Protein AF-A0A2D3L4J1-F1 (afdb_monomer_lite)

pLDDT: mean 87.8, std 8.68, range [50.44, 96.62]

Organism: Prevotella intermedia (NCBI:txid28131)

Secondary structure (DSSP, 8-state):
-HHHHHHHHHHHHHHHHHHHHHHHHHHHHHHGGGS--TT-----SSTHHHHHHHHHT----SS-SS---S-HHHHHHHHHTHHHHTTSPEEEE--TT-SS-EEEE-TT--

InterPro domains:
  IPR015037 Protein of unknown function DUF1919 [PF08942] (28-105)
  IPR037226 CAC2185-like superfamily [SSF142795] (27-106)

Sequence (110 aa):
MEDFRNFFVNHLKGLASRLMANPRRWYHKKKARNCNKENVSIICNNCTGGIILHDLGLKFNTPTINTLFYSADDFIFFVLNIRAFSKSDIFRVVDPNYSYPIGGMKFGSE

Radius of gyration: 19.97 Å; chains: 1; bounding box: 42×27×62 Å

Structure (mmCIF, N/CA/C/O backbone):
data_AF-A0A2D3L4J1-F1
#
_entry.id   AF-A0A2D3L4J1-F1
#
loop_
_atom_site.group_PDB
_atom_site.id
_atom_site.type_symbol
_atom_site.label_atom_id
_atom_site.label_alt_id
_atom_site.label_comp_id
_atom_site.label_asym_id
_atom_site.label_entity_id
_atom_site.label_seq_id
_atom_site.pdbx_PDB_ins_code
_atom_site.Cartn_x
_atom_site.Cartn_y
_atom_site.Cartn_z
_atom_site.occupancy
_atom_site.B_iso_or_equiv
_atom_site.auth_seq_id
_atom_site.auth_comp_id
_atom_site.auth_asym_id
_atom_site.auth_atom_id
_atom_site.pdbx_PDB_model_num
ATOM 1 N N . MET A 1 1 ? 23.529 -1.176 35.002 1.00 59.59 1 MET A N 1
ATOM 2 C CA . MET A 1 1 ? 22.556 -0.216 35.586 1.00 59.59 1 MET A CA 1
ATOM 3 C C . MET A 1 1 ? 21.760 0.516 34.500 1.00 59.59 1 MET A C 1
ATOM 5 O O . MET A 1 1 ? 20.568 0.734 34.679 1.00 59.59 1 MET A O 1
ATOM 9 N N . GLU A 1 2 ? 22.383 0.828 33.358 1.00 62.28 2 GLU A N 1
ATOM 10 C CA . GLU A 1 2 ? 21.745 1.465 32.193 1.00 62.28 2 GLU A CA 1
ATOM 11 C C . GLU A 1 2 ? 20.630 0.614 31.552 1.00 62.28 2 GLU A C 1
ATOM 13 O O . GLU A 1 2 ? 19.546 1.129 31.278 1.00 62.28 2 GLU A O 1
ATOM 18 N N . ASP A 1 3 ? 20.825 -0.707 31.450 1.00 77.38 3 ASP A N 1
ATOM 19 C CA . ASP A 1 3 ? 19.820 -1.642 30.913 1.00 77.38 3 ASP A CA 1
ATOM 20 C C . ASP A 1 3 ? 18.522 -1.696 31.720 1.00 77.38 3 ASP A C 1
ATOM 22 O O . ASP A 1 3 ? 17.433 -1.743 31.153 1.00 77.38 3 ASP A O 1
ATOM 26 N N . PHE A 1 4 ? 18.611 -1.641 33.051 1.00 81.44 4 PHE A N 1
ATOM 27 C CA . PHE A 1 4 ? 17.432 -1.739 33.914 1.00 81.44 4 PHE A CA 1
ATOM 28 C C . PHE A 1 4 ? 16.576 -0.470 33.828 1.00 81.44 4 PHE A C 1
ATOM 30 O O . PHE A 1 4 ? 15.350 -0.537 33.747 1.00 81.44 4 PHE A O 1
ATOM 37 N N . ARG A 1 5 ? 17.220 0.704 33.761 1.00 82.12 5 ARG A N 1
ATOM 38 C CA . ARG A 1 5 ? 16.524 1.979 33.542 1.00 82.12 5 ARG A CA 1
ATOM 39 C C . ARG A 1 5 ? 15.856 2.006 32.165 1.00 82.12 5 ARG A C 1
ATOM 41 O O . ARG A 1 5 ? 14.694 2.395 32.063 1.00 82.12 5 ARG A O 1
ATOM 48 N N . ASN A 1 6 ? 16.557 1.547 31.127 1.00 84.56 6 ASN A N 1
ATOM 49 C CA . ASN A 1 6 ? 16.020 1.461 29.768 1.00 84.56 6 ASN A CA 1
ATOM 50 C C . ASN A 1 6 ? 14.845 0.478 29.671 1.00 84.56 6 ASN A C 1
ATOM 52 O O . ASN A 1 6 ? 13.847 0.787 29.018 1.00 84.56 6 ASN A O 1
ATOM 56 N N . PHE A 1 7 ? 14.908 -0.652 30.380 1.00 88.06 7 PHE A N 1
ATOM 57 C CA . PHE A 1 7 ? 13.808 -1.609 30.484 1.00 88.06 7 PHE A CA 1
ATOM 58 C C . PHE A 1 7 ? 12.536 -0.961 31.050 1.00 88.06 7 PHE A C 1
ATOM 60 O O . PHE A 1 7 ? 11.489 -1.006 30.401 1.00 88.06 7 PHE A O 1
ATOM 67 N N . PHE A 1 8 ? 12.621 -0.289 32.204 1.00 87.56 8 PHE A N 1
ATOM 68 C CA . PHE A 1 8 ? 11.460 0.377 32.809 1.00 87.56 8 PHE A CA 1
ATOM 69 C C . PHE A 1 8 ? 10.915 1.513 31.948 1.00 87.56 8 PHE A C 1
ATOM 71 O O . PHE A 1 8 ? 9.701 1.631 31.789 1.00 87.56 8 PHE A O 1
ATOM 78 N N . VAL A 1 9 ? 11.789 2.326 31.350 1.00 88.25 9 VAL A N 1
ATOM 79 C CA . VAL A 1 9 ? 11.376 3.407 30.445 1.00 88.25 9 VAL A CA 1
ATOM 80 C C . VAL A 1 9 ? 10.628 2.848 29.234 1.00 88.25 9 VAL A C 1
ATOM 82 O O . VAL A 1 9 ? 9.574 3.369 28.871 1.00 88.25 9 VAL A O 1
ATOM 85 N N . ASN A 1 10 ? 11.126 1.775 28.621 1.00 85.94 10 ASN A N 1
ATOM 86 C CA . ASN A 1 10 ? 10.466 1.137 27.483 1.00 85.94 10 ASN A CA 1
ATOM 87 C C . ASN A 1 10 ? 9.144 0.473 27.887 1.00 85.94 10 ASN A C 1
ATOM 89 O O . ASN A 1 10 ? 8.156 0.582 27.158 1.00 85.94 10 ASN A O 1
ATOM 93 N N . HIS A 1 11 ? 9.091 -0.138 29.070 1.00 88.94 11 HIS A N 1
ATOM 94 C CA . HIS A 1 11 ? 7.867 -0.715 29.616 1.00 88.94 11 HIS A CA 1
ATOM 95 C C . HIS A 1 11 ? 6.799 0.358 29.879 1.00 88.94 11 HIS A C 1
ATOM 97 O O . HIS A 1 11 ? 5.664 0.218 29.426 1.00 88.94 11 HIS A O 1
ATOM 103 N N . LEU A 1 12 ? 7.169 1.470 30.524 1.00 90.38 12 LEU A N 1
ATOM 104 C CA . LEU A 1 12 ? 6.292 2.621 30.761 1.00 90.38 12 LEU A CA 1
ATOM 105 C C . LEU A 1 12 ? 5.808 3.244 29.449 1.00 90.38 12 LEU A C 1
ATOM 107 O O . LEU A 1 12 ? 4.622 3.540 29.322 1.00 90.38 12 LEU A O 1
ATOM 111 N N . LYS A 1 13 ? 6.685 3.386 28.445 1.00 87.75 13 LYS A N 1
ATOM 112 C CA . LYS A 1 13 ? 6.304 3.837 27.094 1.00 87.75 13 LYS A CA 1
ATOM 113 C C . LYS A 1 13 ? 5.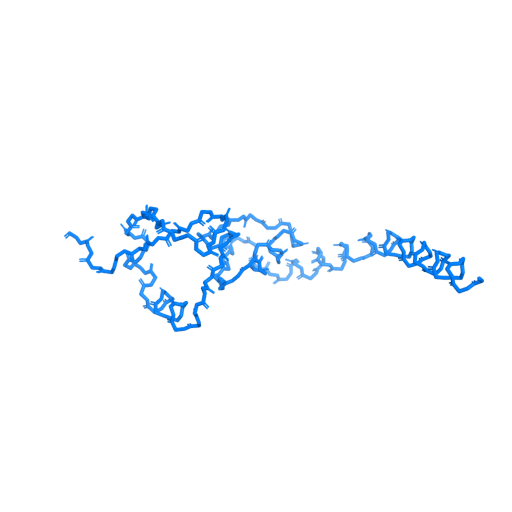288 2.895 26.449 1.00 87.75 13 LYS A C 1
ATOM 115 O O . LYS A 1 13 ? 4.317 3.366 25.860 1.00 87.75 13 LYS A O 1
ATOM 120 N N . GLY A 1 14 ? 5.483 1.583 26.571 1.00 88.75 14 GLY A N 1
ATOM 121 C CA . GLY A 1 14 ? 4.538 0.582 26.076 1.00 88.75 14 GLY A CA 1
ATOM 122 C C . GLY A 1 14 ? 3.190 0.652 26.794 1.00 88.75 14 GLY A C 1
ATOM 123 O O . GLY A 1 14 ? 2.141 0.597 26.158 1.00 88.75 14 GLY A O 1
ATOM 124 N N . LEU A 1 15 ? 3.199 0.835 28.113 1.00 90.62 15 LEU A N 1
ATOM 125 C CA . LEU A 1 15 ? 1.979 0.962 28.907 1.00 90.62 15 LEU A CA 1
ATOM 126 C C . LEU A 1 15 ? 1.223 2.253 28.560 1.00 90.62 15 LEU A C 1
ATOM 128 O O . LEU A 1 15 ? 0.018 2.222 28.310 1.00 90.62 15 LEU A O 1
ATOM 132 N N . ALA A 1 16 ? 1.944 3.368 28.436 1.00 89.81 16 ALA A N 1
ATOM 133 C CA . ALA A 1 16 ? 1.400 4.642 27.984 1.00 89.81 16 ALA A CA 1
ATOM 134 C C . ALA A 1 16 ? 0.825 4.549 26.560 1.00 89.81 16 ALA A C 1
ATOM 136 O O . ALA A 1 16 ? -0.264 5.064 26.310 1.00 89.81 16 ALA A O 1
ATOM 137 N N . SER A 1 17 ? 1.493 3.853 25.630 1.00 85.50 17 SER A N 1
ATOM 138 C CA . SER A 1 17 ? 0.979 3.684 24.263 1.00 85.50 17 SER A CA 1
ATOM 139 C C . SER A 1 17 ? -0.327 2.883 24.236 1.00 85.50 17 SER A C 1
ATOM 141 O O . SER A 1 17 ? -1.256 3.252 23.515 1.00 85.50 17 SER A O 1
ATOM 143 N N . ARG A 1 18 ? -0.438 1.847 25.079 1.00 88.50 18 ARG A N 1
ATOM 144 C CA . ARG A 1 18 ? -1.656 1.037 25.242 1.00 88.50 18 ARG A CA 1
ATOM 145 C C . ARG A 1 18 ? -2.802 1.851 25.835 1.00 88.50 18 ARG A C 1
ATOM 147 O O . ARG A 1 18 ? -3.916 1.776 25.325 1.00 88.50 18 ARG A O 1
ATOM 154 N N . LEU A 1 19 ? -2.530 2.665 26.857 1.00 91.81 19 LEU A N 1
ATOM 155 C CA . LEU A 1 19 ? -3.523 3.578 27.437 1.00 91.81 19 LEU A CA 1
ATOM 156 C C . LEU A 1 19 ? -4.005 4.614 26.410 1.00 91.81 19 LEU A C 1
ATOM 158 O O . LEU A 1 19 ? -5.202 4.881 26.306 1.00 91.81 19 LEU A O 1
ATOM 162 N N . MET A 1 20 ? -3.091 5.140 25.591 1.00 90.06 20 MET A N 1
ATOM 163 C CA . MET A 1 20 ? -3.401 6.121 24.547 1.00 90.06 20 MET A CA 1
ATOM 164 C C . MET A 1 20 ? -4.061 5.521 23.295 1.00 90.06 20 MET A C 1
ATOM 166 O O . MET A 1 20 ? -4.525 6.279 22.438 1.00 90.06 20 MET A O 1
ATOM 170 N N . ALA A 1 21 ? -4.164 4.193 23.179 1.00 86.81 21 ALA A N 1
ATOM 171 C CA . ALA A 1 21 ? -4.763 3.536 22.018 1.00 86.81 21 ALA A CA 1
ATOM 172 C C . ALA A 1 21 ? -6.255 3.881 21.856 1.00 86.81 21 ALA A C 1
ATOM 174 O O . ALA A 1 21 ? -6.703 4.222 20.759 1.00 86.81 21 ALA A O 1
ATOM 175 N N . ASN A 1 22 ? -7.018 3.858 22.952 1.00 88.00 22 ASN A N 1
ATOM 176 C CA . ASN A 1 22 ? -8.458 4.137 22.930 1.00 88.00 22 ASN A CA 1
ATOM 177 C C . ASN A 1 22 ? -8.777 5.614 22.612 1.00 88.00 22 ASN A C 1
ATOM 179 O O . ASN A 1 22 ? -9.567 5.853 21.692 1.00 88.00 22 ASN A O 1
ATOM 183 N N . PRO A 1 23 ? -8.146 6.612 23.272 1.00 91.00 23 PRO A N 1
ATOM 184 C CA . PRO A 1 23 ? -8.292 8.022 22.901 1.00 91.00 23 PRO A CA 1
ATOM 185 C C . PRO A 1 23 ? -7.923 8.299 21.441 1.00 91.00 23 PRO A C 1
ATOM 187 O O . PRO A 1 23 ? -8.663 8.988 20.735 1.00 91.00 23 PRO A O 1
ATOM 190 N N . ARG A 1 24 ? -6.817 7.712 20.958 1.00 86.00 24 ARG A N 1
ATOM 191 C CA . ARG A 1 24 ? -6.375 7.832 19.562 1.00 86.00 24 ARG A CA 1
ATOM 192 C C . ARG A 1 24 ? -7.435 7.296 18.600 1.00 86.00 24 ARG A C 1
ATOM 194 O O . ARG A 1 24 ? -7.834 7.995 17.669 1.00 86.00 24 ARG A O 1
ATOM 201 N N . ARG A 1 25 ? -7.947 6.087 18.847 1.00 83.88 25 ARG A N 1
ATOM 202 C CA . ARG A 1 25 ? -8.994 5.468 18.018 1.00 83.88 25 ARG A CA 1
ATOM 203 C C . ARG A 1 25 ? -10.271 6.309 17.987 1.00 83.88 25 ARG A C 1
ATOM 205 O O . ARG A 1 25 ? -10.872 6.474 16.926 1.00 83.88 25 ARG A O 1
ATOM 212 N N . TRP A 1 26 ? -10.675 6.870 19.127 1.00 87.31 26 TRP A N 1
ATOM 213 C CA . TRP A 1 26 ? -11.828 7.768 19.199 1.00 87.31 26 TRP A CA 1
ATOM 214 C C . TRP A 1 26 ? -11.614 9.049 18.383 1.00 87.31 26 TRP A C 1
ATOM 216 O O . TRP A 1 26 ? -12.494 9.429 17.606 1.00 87.31 26 TRP A O 1
ATOM 226 N N . TYR A 1 27 ? -10.437 9.673 18.496 1.00 87.06 27 TYR A N 1
ATOM 227 C CA . TYR A 1 27 ? -10.073 10.859 17.719 1.00 87.06 27 TYR A CA 1
ATOM 228 C C . TYR A 1 27 ? -10.145 10.595 16.208 1.00 87.06 27 TYR A C 1
ATOM 230 O O . TYR A 1 27 ? -10.819 11.339 15.489 1.00 87.06 27 TYR A O 1
ATOM 238 N N . HIS A 1 28 ? -9.536 9.506 15.725 1.00 83.38 28 HIS A N 1
ATOM 239 C CA . HIS A 1 28 ? -9.575 9.154 14.302 1.00 83.38 28 HIS A CA 1
ATOM 240 C C . HIS A 1 28 ? -10.994 8.846 13.825 1.00 83.38 28 HIS A C 1
ATOM 242 O O . HIS A 1 28 ? -11.411 9.378 12.798 1.00 83.38 28 HIS A O 1
ATOM 248 N N . LYS A 1 29 ? -11.786 8.095 14.603 1.00 79.62 29 LYS A N 1
ATOM 249 C CA . LYS A 1 29 ? -13.193 7.817 14.271 1.00 79.62 29 LYS A CA 1
ATOM 250 C C . LYS A 1 29 ? -14.031 9.095 14.204 1.00 79.62 29 LYS A C 1
ATOM 252 O O . LYS A 1 29 ? -14.905 9.203 13.347 1.00 79.62 29 LYS A O 1
ATOM 257 N N . LYS A 1 30 ? -13.776 10.070 15.086 1.00 84.44 30 LYS A N 1
ATOM 258 C CA . LYS A 1 30 ? -14.444 11.379 15.060 1.00 84.44 30 LYS A CA 1
ATOM 259 C C . LYS A 1 30 ? -14.035 12.185 13.828 1.00 84.44 30 LYS A C 1
ATOM 261 O O . LYS A 1 30 ? -14.916 12.695 13.149 1.00 84.44 30 LYS A O 1
ATOM 266 N N . LYS A 1 31 ? -12.743 12.250 13.497 1.00 78.25 31 LYS A N 1
ATOM 267 C CA . LYS A 1 31 ? -12.251 12.953 12.299 1.00 78.25 31 LYS A CA 1
ATOM 268 C C . LYS A 1 31 ? -12.779 12.316 11.005 1.00 78.25 31 LYS A C 1
ATOM 270 O O . LYS A 1 31 ? -13.223 13.031 10.113 1.00 78.25 31 LYS A O 1
ATOM 275 N N . ALA A 1 32 ? -12.855 10.984 10.960 1.00 75.75 32 ALA A N 1
ATOM 276 C CA . ALA A 1 32 ? -13.425 10.217 9.851 1.00 75.75 32 ALA A CA 1
ATOM 277 C C . ALA A 1 32 ? -14.926 10.469 9.623 1.00 75.75 32 ALA A C 1
ATOM 279 O O . ALA A 1 32 ? -15.441 10.140 8.560 1.00 75.75 32 ALA A O 1
ATOM 280 N N . ARG A 1 33 ? -15.665 11.018 10.603 1.00 74.94 33 ARG A N 1
ATOM 281 C CA . ARG A 1 33 ? -17.086 11.369 10.417 1.00 74.94 33 ARG A CA 1
ATOM 282 C C . ARG A 1 33 ? -17.289 12.497 9.411 1.00 74.94 33 ARG A C 1
ATOM 284 O O . ARG A 1 33 ? -18.347 12.530 8.802 1.00 74.94 33 ARG A O 1
ATOM 291 N N . ASN A 1 34 ? -16.297 13.370 9.247 1.00 72.62 34 ASN A N 1
ATOM 292 C CA . ASN A 1 34 ? -16.368 14.496 8.317 1.00 72.62 34 ASN A CA 1
ATOM 293 C C . ASN A 1 34 ? -15.940 14.105 6.895 1.00 72.62 34 ASN A C 1
ATOM 295 O O . ASN A 1 34 ? -16.164 14.864 5.959 1.00 72.62 34 ASN A O 1
ATOM 299 N N . CYS A 1 35 ? -15.313 12.939 6.722 1.00 70.69 35 CYS A N 1
ATOM 300 C CA . CYS A 1 35 ? -15.040 12.387 5.404 1.00 70.69 35 CYS A CA 1
ATOM 301 C C . CYS A 1 35 ? -16.327 11.754 4.878 1.00 70.69 35 CYS A C 1
ATOM 303 O O . CYS A 1 35 ? -16.940 10.948 5.578 1.00 70.69 35 CYS A O 1
ATOM 305 N N . ASN A 1 36 ? -16.731 12.103 3.657 1.00 68.38 36 ASN A N 1
ATOM 306 C CA . ASN A 1 36 ? -17.842 11.429 3.002 1.00 68.38 36 ASN A CA 1
ATOM 307 C C . ASN A 1 36 ? -17.452 9.953 2.826 1.00 68.38 36 ASN A C 1
ATOM 309 O O . ASN A 1 36 ? -16.497 9.651 2.119 1.00 68.38 36 ASN A O 1
ATOM 313 N N . LYS A 1 37 ? -18.083 9.053 3.586 1.00 67.75 37 LYS A N 1
ATOM 314 C CA . LYS A 1 37 ? -17.596 7.670 3.762 1.00 67.75 37 LYS A CA 1
ATOM 315 C C . LYS A 1 37 ? -17.930 6.770 2.588 1.00 67.75 37 LYS A C 1
ATOM 317 O O . LYS A 1 37 ? -17.361 5.685 2.469 1.00 67.75 37 LYS A O 1
ATOM 322 N N . GLU A 1 38 ? -18.884 7.185 1.770 1.00 71.50 38 GLU A N 1
ATOM 323 C CA . GLU A 1 38 ? -19.315 6.396 0.636 1.00 71.50 38 GLU A CA 1
ATOM 324 C C . GLU A 1 38 ? -18.237 6.462 -0.447 1.00 71.50 38 GLU A C 1
ATOM 326 O O . GLU A 1 38 ? -17.932 7.518 -0.990 1.00 71.50 38 GLU A O 1
ATOM 331 N N . ASN A 1 39 ? -17.640 5.303 -0.729 1.00 76.75 39 ASN A N 1
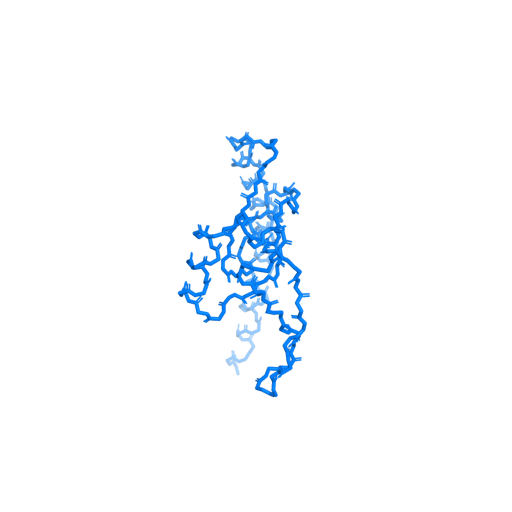ATOM 332 C CA . ASN A 1 39 ? -16.756 5.071 -1.872 1.00 76.75 39 ASN A CA 1
ATOM 333 C C . ASN A 1 39 ? -15.424 5.849 -1.876 1.00 76.75 39 ASN A C 1
ATOM 335 O O . ASN A 1 39 ? -14.920 6.207 -2.937 1.00 76.75 39 ASN A O 1
ATOM 339 N N . VAL A 1 40 ? -14.802 6.056 -0.710 1.00 87.25 40 VAL A N 1
ATOM 340 C CA . VAL A 1 40 ? -13.428 6.592 -0.646 1.00 87.25 40 VAL A CA 1
ATOM 341 C C . VAL A 1 40 ? -12.423 5.566 -1.173 1.00 87.25 40 VAL A C 1
ATOM 343 O O . VAL A 1 40 ? -12.415 4.417 -0.735 1.00 87.25 40 VAL A O 1
ATOM 346 N N . SER A 1 41 ? -11.535 6.010 -2.062 1.00 91.50 41 SER A N 1
ATOM 347 C CA . SER A 1 41 ? -10.387 5.253 -2.563 1.00 91.50 41 SER A CA 1
ATOM 348 C C . SER A 1 41 ? -9.119 6.092 -2.398 1.00 91.50 41 SER A C 1
ATOM 350 O O . SER A 1 41 ? -9.124 7.282 -2.707 1.00 91.50 41 SER A O 1
ATOM 352 N N . ILE A 1 42 ? -8.043 5.492 -1.877 1.00 92.69 42 ILE A N 1
ATOM 353 C CA . ILE A 1 42 ? -6.734 6.142 -1.726 1.00 92.69 42 ILE A CA 1
ATOM 354 C C . ILE A 1 42 ? -5.744 5.428 -2.639 1.00 92.69 42 ILE A C 1
ATOM 356 O O . ILE A 1 42 ? -5.478 4.242 -2.449 1.00 92.69 42 ILE A O 1
ATOM 360 N N . ILE A 1 43 ? -5.177 6.161 -3.593 1.00 95.19 43 ILE A N 1
ATOM 361 C CA . ILE A 1 43 ? -4.045 5.703 -4.400 1.00 95.19 43 ILE A CA 1
ATOM 362 C C . ILE A 1 43 ? -2.764 6.170 -3.713 1.00 95.19 43 ILE A C 1
ATOM 364 O O . ILE A 1 43 ? -2.613 7.355 -3.415 1.00 95.19 43 ILE A O 1
ATOM 368 N N . CYS A 1 44 ? -1.862 5.240 -3.413 1.00 95.31 44 CYS A N 1
ATOM 369 C CA . CYS A 1 44 ? -0.635 5.530 -2.677 1.00 95.31 44 CYS A CA 1
ATOM 370 C C . CYS A 1 44 ? 0.534 4.733 -3.254 1.00 95.31 44 CYS A C 1
ATOM 372 O O . CYS A 1 44 ? 0.361 3.605 -3.710 1.00 95.31 44 CYS A O 1
ATOM 374 N N . ASN A 1 45 ? 1.728 5.318 -3.210 1.00 94.88 45 ASN A N 1
ATOM 375 C CA . ASN A 1 45 ? 2.947 4.683 -3.696 1.00 94.88 45 ASN A CA 1
ATOM 376 C C . ASN A 1 45 ? 3.510 3.638 -2.717 1.00 94.88 45 ASN A C 1
ATOM 378 O O . ASN A 1 45 ? 4.450 2.926 -3.056 1.00 94.88 45 ASN A O 1
ATOM 382 N N . ASN A 1 46 ? 2.984 3.561 -1.492 1.00 93.81 46 ASN A N 1
ATOM 383 C CA . ASN A 1 46 ? 3.438 2.630 -0.465 1.00 93.81 46 ASN A CA 1
ATOM 384 C C . ASN A 1 46 ? 2.283 2.177 0.456 1.00 93.81 46 ASN A C 1
ATOM 386 O O . ASN A 1 46 ? 1.111 2.505 0.252 1.00 93.81 46 ASN A O 1
ATOM 390 N N . CYS A 1 47 ? 2.619 1.450 1.526 1.00 92.31 47 CYS A N 1
ATOM 391 C CA . CYS A 1 47 ? 1.658 0.901 2.487 1.00 92.31 47 CYS A CA 1
ATOM 392 C C . CYS A 1 47 ? 0.883 1.947 3.314 1.00 92.31 47 CYS A C 1
ATOM 394 O O . CYS A 1 47 ? -0.104 1.595 3.966 1.00 92.31 47 CYS A O 1
ATOM 396 N N . THR A 1 48 ? 1.271 3.226 3.276 1.00 94.38 48 THR A N 1
ATOM 397 C CA . THR A 1 48 ? 0.634 4.297 4.062 1.00 94.38 48 THR A CA 1
ATOM 398 C C . THR A 1 48 ? -0.854 4.424 3.737 1.00 94.38 48 THR A C 1
ATOM 400 O O . THR A 1 48 ? -1.662 4.617 4.646 1.00 94.38 48 THR A O 1
ATOM 403 N N . GLY A 1 49 ? -1.245 4.249 2.469 1.00 92.31 49 GLY A N 1
ATOM 404 C CA . GLY A 1 49 ? -2.653 4.299 2.060 1.00 92.31 49 GLY A CA 1
ATOM 405 C C . GLY A 1 49 ? -3.519 3.257 2.777 1.00 92.31 49 GLY A C 1
ATOM 406 O O . GLY A 1 49 ? -4.594 3.584 3.280 1.00 92.31 49 GLY A O 1
ATOM 407 N N . GLY A 1 50 ? -3.017 2.024 2.898 1.00 92.94 50 GLY A N 1
ATOM 408 C CA . GLY A 1 50 ? -3.699 0.947 3.619 1.00 92.94 50 GLY A CA 1
ATOM 409 C C . GLY A 1 50 ? -3.808 1.220 5.120 1.00 92.94 50 GLY A C 1
ATOM 410 O O . GLY A 1 50 ? -4.873 1.014 5.701 1.00 92.94 50 GLY A O 1
ATOM 411 N N . ILE A 1 51 ? -2.747 1.759 5.733 1.00 92.75 51 ILE A N 1
ATOM 412 C CA . ILE A 1 51 ? -2.741 2.133 7.158 1.00 92.75 51 ILE A CA 1
ATOM 413 C C . ILE A 1 51 ? -3.790 3.217 7.438 1.00 92.75 51 ILE A C 1
ATOM 415 O O . ILE A 1 51 ? -4.565 3.087 8.382 1.00 92.75 51 ILE A O 1
ATOM 419 N N . ILE A 1 52 ? -3.878 4.250 6.593 1.00 89.81 52 ILE A N 1
ATOM 420 C CA . ILE A 1 52 ? -4.875 5.320 6.749 1.00 89.81 52 ILE A CA 1
ATOM 421 C C . ILE A 1 52 ? -6.298 4.754 6.667 1.00 89.81 52 ILE A C 1
ATOM 423 O O . ILE A 1 52 ? -7.129 5.056 7.525 1.00 89.81 52 ILE A O 1
ATOM 427 N N . LEU A 1 53 ? -6.589 3.926 5.659 1.00 89.69 53 LEU A N 1
ATOM 428 C CA . LEU A 1 53 ? -7.910 3.306 5.515 1.00 89.69 53 LEU A CA 1
ATOM 429 C C . LEU A 1 53 ? -8.248 2.425 6.727 1.00 89.69 53 LEU A C 1
ATOM 431 O O . LEU A 1 53 ? -9.359 2.512 7.253 1.00 89.69 53 LEU A O 1
ATOM 435 N N . HIS A 1 54 ? -7.280 1.643 7.210 1.00 89.19 54 HIS A N 1
ATOM 436 C CA . HIS A 1 54 ? -7.425 0.790 8.387 1.00 89.19 54 HIS A CA 1
ATOM 437 C C . HIS A 1 54 ? -7.718 1.601 9.661 1.00 89.19 54 HIS A C 1
ATOM 439 O O . HIS A 1 54 ? -8.690 1.318 10.366 1.00 89.19 54 HIS A O 1
ATOM 445 N N . ASP A 1 55 ? -6.939 2.651 9.932 1.00 86.75 55 ASP A N 1
ATOM 446 C CA . ASP A 1 55 ? -7.084 3.487 11.131 1.00 86.75 55 ASP A CA 1
ATOM 447 C C . ASP A 1 55 ? -8.413 4.257 11.160 1.00 86.75 55 ASP A C 1
ATOM 449 O O . ASP A 1 55 ? -8.983 4.500 12.231 1.00 86.75 55 ASP A O 1
ATOM 453 N N . LEU A 1 56 ? -8.941 4.614 9.984 1.00 84.31 56 LEU A N 1
ATOM 454 C CA . LEU A 1 56 ? -10.250 5.257 9.835 1.00 84.31 56 LEU A CA 1
ATOM 455 C C . LEU A 1 56 ? -11.418 4.253 9.814 1.00 84.31 56 LEU A C 1
ATOM 457 O O . LEU A 1 56 ? -12.577 4.674 9.868 1.00 84.31 56 LEU A O 1
ATOM 461 N N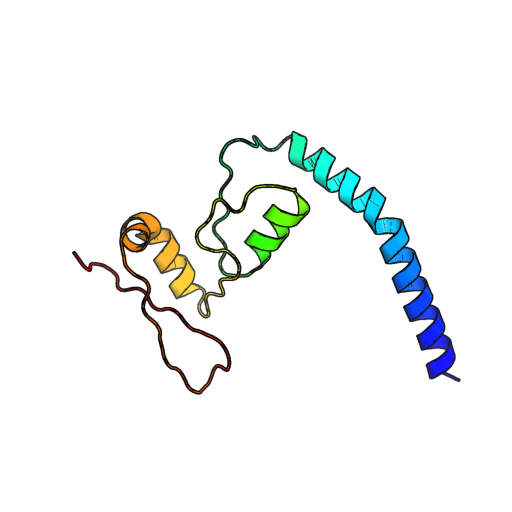 . GLY A 1 57 ? -11.143 2.944 9.772 1.00 82.19 57 GLY A N 1
ATOM 462 C CA . GLY A 1 57 ? -12.156 1.891 9.671 1.00 82.19 57 GLY A CA 1
ATOM 463 C C . GLY A 1 57 ? -12.911 1.898 8.337 1.00 82.19 57 GLY A C 1
ATOM 464 O O . GLY A 1 57 ? -14.106 1.599 8.310 1.00 82.19 57 GLY A O 1
ATOM 465 N N . LEU A 1 58 ? -12.240 2.294 7.253 1.00 85.56 58 LEU A N 1
ATOM 466 C CA . LEU A 1 58 ? -12.780 2.331 5.894 1.00 85.56 58 LEU A CA 1
ATOM 467 C C . LEU A 1 58 ? -12.461 1.030 5.143 1.00 85.56 58 LEU A C 1
ATOM 469 O O . LEU A 1 58 ? -11.494 0.336 5.453 1.00 85.56 58 LEU A O 1
ATOM 473 N N . LYS A 1 59 ? -13.276 0.697 4.134 1.00 88.25 59 LYS A N 1
ATOM 474 C CA . LYS A 1 59 ? -13.019 -0.453 3.255 1.00 88.25 59 LYS A CA 1
ATOM 475 C C . LYS A 1 59 ? -11.790 -0.193 2.382 1.00 88.25 59 LYS A C 1
ATOM 477 O O . LYS A 1 59 ? -11.539 0.935 1.962 1.00 88.25 59 LYS A O 1
ATOM 482 N N . PHE A 1 60 ? -11.068 -1.257 2.055 1.00 92.62 60 PHE A N 1
ATOM 483 C CA . PHE A 1 60 ? -9.956 -1.239 1.110 1.00 92.62 60 PHE A CA 1
ATOM 484 C C . PHE A 1 60 ? -10.448 -1.180 -0.342 1.00 92.62 60 PHE A C 1
ATOM 486 O O . PHE A 1 60 ? -10.289 -2.118 -1.114 1.00 92.62 60 PHE A O 1
ATOM 4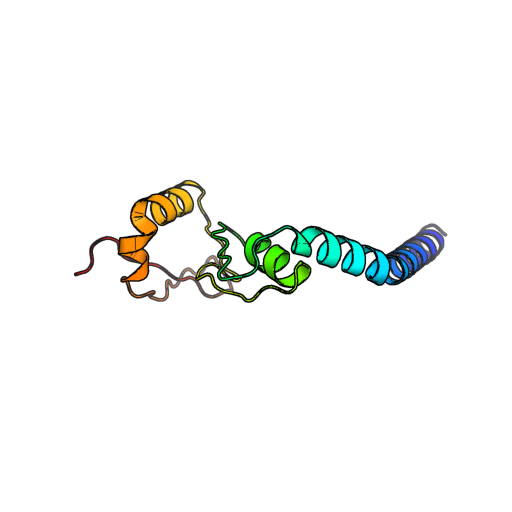93 N N . ASN A 1 61 ? -11.053 -0.054 -0.717 1.00 91.12 61 ASN A N 1
ATOM 494 C CA . ASN A 1 61 ? -11.559 0.193 -2.068 1.00 91.12 61 ASN A CA 1
ATOM 495 C C . ASN A 1 61 ? -10.463 0.777 -2.976 1.00 91.12 61 ASN A C 1
ATOM 497 O O . ASN A 1 61 ? -10.643 1.829 -3.583 1.00 91.12 61 ASN A O 1
ATOM 501 N N . THR A 1 62 ? -9.290 0.152 -3.030 1.00 92.62 62 THR A N 1
ATOM 502 C CA . THR A 1 62 ? -8.157 0.621 -3.841 1.00 92.62 62 THR A CA 1
ATOM 503 C C . THR A 1 62 ? -7.287 -0.555 -4.285 1.00 92.62 62 THR A C 1
ATOM 505 O O . THR A 1 62 ? -7.117 -1.493 -3.504 1.00 92.62 62 THR A O 1
ATOM 508 N N . PRO A 1 63 ? -6.725 -0.531 -5.509 1.00 90.69 63 PRO A N 1
ATOM 509 C CA . PRO A 1 63 ? -5.810 -1.569 -5.977 1.00 90.69 63 PRO A CA 1
ATOM 510 C C . PRO A 1 63 ? -4.400 -1.449 -5.373 1.00 90.69 63 PRO A C 1
ATOM 512 O O . PRO A 1 63 ? -3.594 -2.356 -5.539 1.00 90.69 63 PRO A O 1
ATOM 515 N N . THR A 1 64 ? -4.083 -0.356 -4.667 1.00 93.44 64 THR A N 1
ATOM 516 C CA . THR A 1 64 ? -2.739 -0.088 -4.119 1.00 93.44 64 THR A CA 1
ATOM 517 C C . THR A 1 64 ? -2.622 -0.430 -2.627 1.00 93.44 64 THR A C 1
ATOM 519 O O . THR A 1 64 ? -2.053 0.332 -1.840 1.00 93.44 64 THR A O 1
ATOM 522 N N . ILE A 1 65 ? -3.229 -1.538 -2.188 1.00 93.69 65 ILE A N 1
ATOM 523 C CA . ILE A 1 65 ? -3.096 -2.028 -0.805 1.00 93.69 65 ILE A CA 1
ATOM 524 C C . ILE A 1 65 ? -1.846 -2.886 -0.685 1.00 93.69 65 ILE A C 1
ATOM 526 O O . ILE A 1 65 ? -1.655 -3.817 -1.459 1.00 93.69 65 ILE A O 1
ATOM 530 N N . ASN A 1 66 ? -1.020 -2.599 0.324 1.00 90.94 66 ASN A N 1
ATOM 531 C CA . ASN A 1 66 ? 0.249 -3.292 0.570 1.00 90.94 66 ASN A CA 1
ATOM 532 C C . ASN A 1 66 ? 1.187 -3.307 -0.652 1.00 90.94 66 ASN A C 1
ATOM 534 O O . ASN A 1 66 ? 2.054 -4.169 -0.764 1.00 90.94 66 ASN A O 1
ATOM 538 N N . THR A 1 67 ? 1.031 -2.337 -1.550 1.00 88.31 67 THR A N 1
ATOM 539 C CA . THR A 1 67 ? 1.893 -2.150 -2.713 1.00 88.31 67 THR A CA 1
ATOM 540 C C . THR A 1 67 ? 3.000 -1.164 -2.384 1.00 88.31 67 THR A C 1
ATOM 542 O O . THR A 1 67 ? 2.754 -0.167 -1.705 1.00 88.31 67 THR A O 1
ATOM 545 N N . LEU A 1 68 ? 4.198 -1.419 -2.901 1.00 91.81 68 LEU A N 1
ATOM 546 C CA . LEU A 1 68 ? 5.329 -0.500 -2.867 1.00 91.81 68 LEU A CA 1
ATOM 547 C C . LEU A 1 68 ? 5.778 -0.234 -4.304 1.00 91.81 68 LEU A C 1
ATOM 549 O O . LEU A 1 68 ? 6.151 -1.163 -5.013 1.00 91.81 68 LEU A O 1
ATOM 553 N N . PHE A 1 69 ? 5.749 1.029 -4.713 1.00 93.19 69 PHE A N 1
ATOM 554 C CA . PHE A 1 69 ? 6.367 1.489 -5.949 1.00 93.19 69 PHE A CA 1
ATOM 555 C C . PHE A 1 69 ? 7.819 1.858 -5.645 1.00 93.19 69 PHE A C 1
ATOM 557 O O . PHE A 1 69 ? 8.082 2.666 -4.753 1.00 93.19 69 PHE A O 1
ATOM 564 N N . TYR A 1 70 ? 8.758 1.247 -6.366 1.00 87.75 70 TYR A N 1
ATOM 565 C CA . TYR A 1 70 ? 10.190 1.437 -6.130 1.00 87.75 70 TYR A CA 1
ATOM 566 C C . TYR A 1 70 ? 10.706 2.791 -6.617 1.00 87.75 70 TYR A C 1
ATOM 568 O O . TYR A 1 70 ? 11.616 3.347 -6.007 1.00 87.75 70 TYR A O 1
ATOM 576 N N . SER A 1 71 ? 10.104 3.334 -7.678 1.00 92.12 71 SER A N 1
ATOM 577 C CA . SER A 1 71 ? 10.411 4.659 -8.209 1.00 92.12 71 SER A CA 1
ATOM 578 C C . SER A 1 71 ? 9.220 5.604 -8.067 1.00 92.12 71 SER A C 1
ATOM 580 O O . SER A 1 71 ? 8.060 5.215 -8.233 1.00 92.12 71 SER A O 1
ATOM 582 N N . ALA A 1 72 ? 9.514 6.876 -7.788 1.00 93.50 72 ALA A N 1
ATOM 583 C CA . ALA A 1 72 ? 8.518 7.939 -7.846 1.00 93.50 72 ALA A CA 1
ATOM 584 C C . ALA A 1 72 ? 7.990 8.124 -9.277 1.00 93.50 72 ALA A C 1
ATOM 586 O O . ALA A 1 72 ? 6.790 8.331 -9.454 1.00 93.50 72 ALA A O 1
ATOM 587 N N . ASP A 1 73 ? 8.858 7.979 -10.280 1.00 95.81 73 ASP A N 1
ATOM 588 C CA . ASP A 1 73 ? 8.487 8.119 -11.689 1.00 95.81 73 ASP A CA 1
ATOM 589 C C . ASP A 1 73 ? 7.516 7.015 -12.118 1.00 95.81 73 ASP A C 1
ATOM 591 O O . ASP A 1 73 ? 6.514 7.308 -12.765 1.00 95.81 73 ASP A O 1
ATOM 595 N N . ASP A 1 74 ? 7.733 5.772 -11.670 1.00 93.38 74 ASP A N 1
ATOM 596 C CA . ASP A 1 74 ? 6.820 4.652 -11.941 1.00 93.38 74 ASP A CA 1
ATOM 597 C C . ASP A 1 74 ? 5.440 4.897 -11.329 1.00 93.38 74 ASP A C 1
ATOM 599 O O . ASP A 1 74 ? 4.412 4.635 -11.957 1.00 93.38 74 ASP A O 1
ATOM 603 N N . PHE A 1 75 ? 5.398 5.431 -10.104 1.00 95.38 75 PHE A N 1
ATOM 604 C CA . PHE A 1 75 ? 4.136 5.775 -9.458 1.00 95.38 75 PHE A CA 1
ATOM 605 C C . PHE A 1 75 ? 3.414 6.906 -10.194 1.00 95.38 75 PHE A C 1
ATOM 607 O O . PHE A 1 75 ? 2.210 6.811 -10.437 1.00 95.38 75 PHE A O 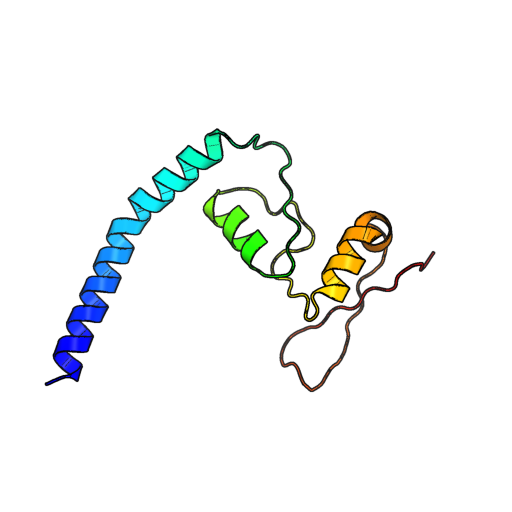1
ATOM 614 N N . ILE A 1 76 ? 4.131 7.964 -10.582 1.00 96.44 76 ILE A N 1
ATOM 615 C CA . ILE A 1 76 ? 3.555 9.071 -11.353 1.00 96.44 76 ILE A CA 1
ATOM 616 C C . ILE A 1 76 ? 3.040 8.553 -12.701 1.00 96.44 76 ILE A C 1
ATOM 618 O O . ILE A 1 76 ? 1.905 8.855 -13.074 1.00 96.44 76 ILE A O 1
ATOM 622 N N . PHE A 1 77 ? 3.815 7.719 -13.395 1.00 95.38 77 PHE A N 1
ATOM 623 C CA . PHE A 1 77 ? 3.418 7.099 -14.657 1.00 95.38 77 PHE A CA 1
ATOM 624 C C . PHE A 1 77 ? 2.166 6.227 -14.502 1.00 95.38 77 PHE A C 1
ATOM 626 O O . PHE A 1 77 ? 1.248 6.322 -15.321 1.00 95.38 77 PHE A O 1
ATOM 633 N N . PHE A 1 78 ? 2.084 5.441 -13.426 1.00 95.00 78 PHE A N 1
ATOM 634 C CA . PHE A 1 78 ? 0.901 4.660 -13.071 1.00 95.00 78 PHE A CA 1
ATOM 635 C C . PHE A 1 78 ? -0.332 5.544 -12.848 1.00 95.00 78 PHE A C 1
ATOM 637 O O . PHE A 1 78 ? -1.386 5.282 -13.427 1.00 95.00 78 PHE A O 1
ATOM 644 N N . VAL A 1 79 ? -0.209 6.613 -12.054 1.00 95.38 79 VAL A N 1
ATOM 645 C CA . VAL A 1 79 ? -1.330 7.516 -11.740 1.00 95.38 79 VAL A CA 1
ATOM 646 C C . VAL A 1 79 ? -1.810 8.269 -12.982 1.00 95.38 79 VAL A C 1
ATOM 648 O O . VAL A 1 79 ? -3.019 8.351 -13.211 1.00 95.38 79 VAL A O 1
ATOM 651 N N . LEU A 1 80 ? -0.890 8.767 -13.816 1.00 96.62 80 LEU A N 1
ATOM 652 C CA . LEU A 1 80 ? -1.223 9.452 -15.072 1.00 96.62 80 LEU A CA 1
ATOM 653 C C . LEU A 1 80 ? -1.996 8.545 -16.041 1.00 96.62 80 LEU A C 1
ATOM 655 O O . LEU A 1 80 ? -2.841 9.021 -16.797 1.00 96.62 80 LEU A O 1
ATOM 659 N N . ASN A 1 81 ? -1.752 7.236 -15.977 1.00 95.44 81 ASN A N 1
ATOM 660 C CA . ASN A 1 81 ? -2.302 6.239 -16.891 1.00 95.44 81 ASN A CA 1
ATOM 661 C C . ASN A 1 81 ? -3.235 5.232 -16.201 1.00 95.44 81 ASN A C 1
ATOM 663 O O . ASN A 1 81 ? -3.460 4.128 -16.705 1.00 95.44 81 ASN A O 1
ATOM 667 N N . ILE A 1 82 ? -3.818 5.602 -15.058 1.00 93.12 82 ILE A N 1
ATOM 668 C CA . ILE A 1 82 ? -4.504 4.665 -14.157 1.00 93.12 82 ILE A CA 1
ATOM 669 C C . ILE A 1 82 ? -5.653 3.890 -14.820 1.00 93.12 82 ILE A C 1
ATOM 671 O O . ILE A 1 82 ? -5.907 2.741 -14.471 1.00 93.12 82 ILE A O 1
ATOM 675 N N . ARG A 1 83 ? -6.336 4.477 -15.816 1.00 93.00 83 ARG A N 1
ATOM 676 C CA . ARG A 1 83 ? -7.413 3.793 -16.559 1.00 93.00 83 ARG A CA 1
ATOM 677 C C . ARG A 1 83 ? -6.896 2.679 -17.461 1.00 93.00 83 ARG A C 1
ATOM 679 O O . ARG A 1 83 ? -7.581 1.672 -17.595 1.00 93.00 83 ARG A O 1
ATOM 686 N N . ALA A 1 84 ? -5.737 2.876 -18.088 1.00 93.38 84 ALA A N 1
ATOM 687 C CA . ALA A 1 84 ? -5.111 1.848 -18.911 1.00 93.38 84 ALA A CA 1
ATOM 688 C C . ALA A 1 84 ? -4.637 0.707 -18.008 1.00 93.38 84 ALA A C 1
ATOM 690 O O . ALA A 1 84 ? -5.031 -0.436 -18.203 1.00 93.38 84 ALA A O 1
ATOM 691 N N . PHE A 1 85 ? -3.918 1.041 -16.933 1.00 92.75 85 PHE A N 1
ATOM 692 C CA . PHE A 1 85 ? -3.446 0.048 -15.972 1.00 92.75 85 PHE A CA 1
ATOM 693 C C . PHE A 1 85 ? -4.575 -0.698 -15.256 1.00 92.75 85 PHE A C 1
ATOM 695 O O . PHE A 1 85 ? -4.436 -1.886 -15.006 1.00 92.75 85 PHE A O 1
ATOM 702 N N . SER A 1 86 ? -5.724 -0.068 -14.993 1.00 90.81 86 SER A N 1
ATOM 703 C CA . SER A 1 86 ? -6.890 -0.755 -14.415 1.00 90.81 86 SER A CA 1
ATOM 704 C C . SER A 1 86 ? -7.458 -1.871 -15.304 1.00 90.81 86 SER A C 1
ATOM 706 O O . SER A 1 86 ? -8.266 -2.659 -14.813 1.00 90.81 86 SER A O 1
ATOM 708 N N . LYS A 1 87 ? -7.099 -1.907 -16.591 1.00 92.31 87 LYS A N 1
ATOM 709 C CA . LYS A 1 87 ? -7.488 -2.957 -17.541 1.00 92.31 87 LYS A CA 1
ATOM 710 C C . LYS A 1 87 ? -6.349 -3.934 -17.844 1.00 92.31 87 LYS A C 1
ATOM 712 O O . LYS A 1 87 ? -6.601 -4.962 -18.457 1.00 92.31 87 LYS A O 1
ATOM 717 N N . SER A 1 88 ? -5.119 -3.607 -17.450 1.00 92.44 88 SER A N 1
ATOM 718 C CA . SER A 1 88 ? -3.945 -4.442 -17.691 1.00 92.44 88 SER A CA 1
ATOM 719 C C . SER A 1 88 ? -3.819 -5.531 -16.631 1.00 92.44 88 SER A C 1
ATOM 721 O O . SER A 1 88 ? -3.964 -5.268 -15.435 1.00 92.44 88 SER A O 1
ATOM 723 N N . ASP A 1 89 ? -3.432 -6.729 -17.060 1.00 92.69 89 ASP A N 1
ATOM 724 C CA . ASP A 1 89 ? -3.078 -7.808 -16.144 1.00 92.69 89 ASP A CA 1
ATOM 725 C C . ASP A 1 89 ? -1.736 -7.546 -15.444 1.00 92.69 89 ASP A C 1
ATOM 727 O O . ASP A 1 89 ? -0.785 -6.999 -16.018 1.00 92.69 89 ASP A O 1
ATOM 731 N N . ILE A 1 90 ? -1.652 -7.984 -14.186 1.00 92.81 90 ILE A N 1
ATOM 732 C CA . ILE A 1 90 ? -0.412 -7.992 -13.407 1.00 92.81 90 ILE A CA 1
ATOM 733 C C . ILE A 1 90 ? 0.295 -9.322 -13.651 1.00 92.81 90 ILE A C 1
ATOM 735 O O . ILE A 1 90 ? -0.281 -10.391 -13.445 1.00 92.81 90 ILE A O 1
ATOM 739 N N . PHE A 1 91 ? 1.570 -9.267 -14.026 1.00 94.44 91 PHE A N 1
ATOM 740 C CA . PHE A 1 91 ? 2.416 -10.452 -14.155 1.00 94.44 91 PHE A CA 1
ATOM 741 C C . PHE A 1 91 ? 3.521 -10.446 -13.104 1.00 94.44 91 PHE A C 1
ATOM 743 O O . PHE A 1 91 ? 3.951 -9.400 -12.618 1.00 94.44 91 PHE A O 1
ATOM 750 N N . ARG A 1 92 ? 3.998 -11.636 -12.743 1.00 94.50 92 ARG A N 1
ATOM 751 C CA . ARG A 1 92 ? 5.095 -11.785 -11.788 1.00 94.50 92 ARG A CA 1
ATOM 752 C C . ARG A 1 92 ? 6.422 -11.397 -12.437 1.00 94.50 92 ARG A C 1
ATOM 754 O O . ARG A 1 92 ? 6.774 -11.932 -13.485 1.00 94.50 92 ARG A O 1
ATOM 761 N N . VAL A 1 93 ? 7.180 -10.543 -11.761 1.00 94.38 93 VAL A N 1
ATOM 762 C CA . VAL A 1 93 ? 8.580 -10.245 -12.076 1.00 94.38 93 VAL A CA 1
ATOM 763 C C . VAL A 1 93 ? 9.459 -11.046 -11.119 1.00 94.38 93 VAL A C 1
ATOM 765 O O . VAL A 1 93 ? 9.217 -11.076 -9.911 1.00 94.38 93 VAL A O 1
ATOM 768 N N . VAL A 1 94 ? 10.453 -11.747 -11.664 1.00 93.88 94 VAL A N 1
ATOM 769 C CA . VAL A 1 94 ? 11.439 -12.495 -10.878 1.00 93.88 94 VAL A CA 1
ATOM 770 C C . VAL A 1 94 ? 12.715 -11.670 -10.838 1.00 93.88 94 VAL A C 1
ATOM 772 O O . VAL A 1 94 ? 13.413 -11.575 -11.843 1.00 93.88 94 VAL A O 1
ATOM 775 N N . ASP A 1 95 ? 13.000 -11.075 -9.684 1.00 92.06 95 ASP A N 1
ATOM 776 C CA . ASP A 1 95 ? 14.225 -10.317 -9.439 1.00 92.06 95 ASP A CA 1
ATOM 777 C C . ASP A 1 95 ? 14.935 -10.901 -8.203 1.00 92.06 95 ASP A C 1
ATOM 779 O O . ASP A 1 95 ? 14.340 -10.925 -7.121 1.00 92.06 95 ASP A O 1
ATOM 783 N N . PRO A 1 96 ? 16.178 -11.403 -8.337 1.00 93.12 96 PRO A N 1
ATOM 784 C CA . PRO A 1 96 ? 16.916 -12.015 -7.232 1.00 93.12 96 PRO A CA 1
ATOM 785 C C . PRO A 1 96 ? 17.305 -11.028 -6.121 1.00 93.12 96 PRO A C 1
ATOM 787 O O . PRO A 1 96 ? 17.655 -11.469 -5.027 1.00 93.12 96 PRO A O 1
ATOM 790 N N . ASN A 1 97 ? 17.241 -9.715 -6.362 1.00 94.38 97 ASN A N 1
ATOM 791 C CA . ASN A 1 97 ? 17.566 -8.698 -5.359 1.00 94.38 97 ASN A CA 1
ATOM 792 C C . ASN A 1 97 ? 16.479 -8.545 -4.285 1.00 94.38 97 ASN A C 1
ATOM 794 O O . ASN A 1 97 ? 16.718 -7.925 -3.246 1.00 94.38 97 ASN A O 1
ATOM 798 N N . TYR A 1 98 ? 15.289 -9.103 -4.515 1.00 91.12 98 TYR A N 1
ATOM 799 C CA . TYR A 1 98 ? 14.146 -8.950 -3.628 1.00 91.12 98 TYR A CA 1
ATOM 800 C C . TYR A 1 98 ? 13.623 -10.305 -3.146 1.00 91.12 98 TYR A C 1
ATOM 802 O O . TYR A 1 98 ? 13.377 -11.227 -3.917 1.00 91.12 98 TYR A O 1
ATOM 810 N N . SER A 1 99 ? 13.406 -10.419 -1.834 1.00 93.88 99 SER A N 1
ATOM 811 C CA . SER A 1 99 ? 12.943 -11.647 -1.170 1.00 93.88 99 SER A CA 1
ATOM 812 C C . SER A 1 99 ? 11.417 -11.806 -1.134 1.00 93.88 99 SER A C 1
ATOM 814 O O . SER A 1 99 ? 10.898 -12.710 -0.479 1.00 93.88 99 SER A O 1
ATOM 816 N N . TYR A 1 100 ? 10.683 -10.927 -1.811 1.00 91.25 100 TYR A N 1
ATOM 817 C CA . TYR A 1 100 ? 9.225 -10.855 -1.786 1.00 91.25 100 TYR A CA 1
ATOM 818 C C . TYR A 1 100 ? 8.653 -10.717 -3.207 1.00 91.25 100 TYR A C 1
ATOM 820 O O . TYR A 1 100 ? 9.388 -10.373 -4.131 1.00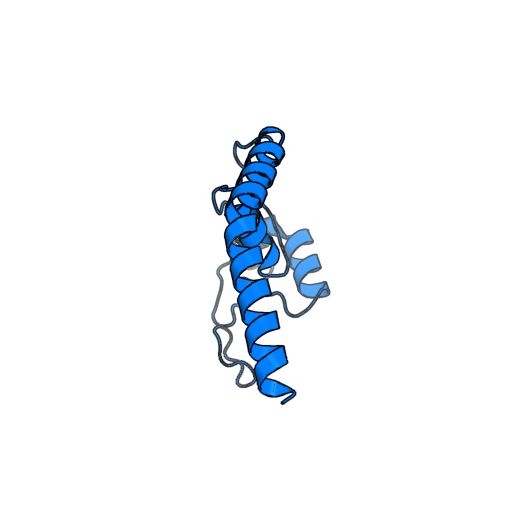 91.25 100 TYR A O 1
ATOM 828 N N . PRO A 1 101 ? 7.359 -11.028 -3.423 1.00 92.19 101 PRO A N 1
ATOM 829 C CA . PRO A 1 101 ? 6.766 -10.998 -4.756 1.00 92.19 101 PRO A CA 1
ATOM 830 C C . PRO A 1 101 ? 6.781 -9.595 -5.366 1.00 92.19 101 PRO A C 1
ATOM 832 O O . PRO A 1 101 ? 6.369 -8.634 -4.718 1.00 92.19 101 PRO A O 1
ATOM 835 N N . ILE A 1 102 ? 7.183 -9.510 -6.634 1.00 94.31 102 ILE A N 1
ATOM 836 C CA . ILE A 1 102 ? 7.136 -8.283 -7.430 1.00 94.31 102 ILE A CA 1
ATOM 837 C C . ILE A 1 102 ? 6.168 -8.492 -8.589 1.00 94.31 102 ILE A C 1
ATOM 839 O O . ILE A 1 102 ? 6.202 -9.519 -9.274 1.00 94.31 102 ILE A O 1
ATOM 843 N N . GLY A 1 103 ? 5.291 -7.512 -8.787 1.00 92.88 103 GLY A N 1
ATOM 844 C CA . GLY A 1 103 ? 4.387 -7.435 -9.926 1.00 92.88 103 GLY A CA 1
ATOM 845 C C . GLY A 1 103 ? 4.873 -6.404 -10.938 1.00 92.88 103 GLY A C 1
ATOM 846 O O . GLY A 1 103 ? 5.386 -5.355 -10.556 1.00 92.88 103 GLY A O 1
ATOM 847 N N . GLY A 1 104 ? 4.686 -6.697 -12.219 1.00 92.94 104 GLY A N 1
ATOM 848 C CA . GLY A 1 104 ? 4.844 -5.760 -13.324 1.00 92.94 104 GLY A CA 1
ATOM 849 C C . GLY A 1 104 ? 3.526 -5.593 -14.074 1.00 92.94 104 GLY A C 1
ATOM 850 O O . GLY A 1 104 ? 2.672 -6.482 -14.053 1.00 92.94 104 GLY A O 1
ATOM 851 N N . MET A 1 105 ? 3.362 -4.456 -14.747 1.00 92.56 105 MET A N 1
ATOM 852 C CA . MET A 1 105 ? 2.211 -4.165 -15.607 1.00 92.56 105 MET A CA 1
ATOM 853 C C . MET A 1 105 ? 2.709 -3.634 -16.949 1.00 92.56 105 MET A C 1
ATOM 855 O O . MET A 1 105 ? 3.678 -2.877 -16.996 1.00 92.56 105 MET A O 1
ATOM 859 N N . LYS A 1 106 ? 2.053 -4.021 -18.046 1.00 90.56 106 LYS A N 1
ATOM 860 C CA . LYS A 1 106 ? 2.343 -3.474 -19.378 1.00 90.56 106 LYS A CA 1
ATOM 861 C C . LYS A 1 106 ? 1.372 -2.343 -19.691 1.00 90.56 106 LYS A C 1
ATOM 863 O O . LYS A 1 106 ? 0.167 -2.462 -19.469 1.00 90.56 106 LYS A O 1
ATOM 868 N N . PHE A 1 107 ? 1.913 -1.248 -20.210 1.00 88.81 107 PHE A N 1
ATOM 869 C CA . PHE A 1 107 ? 1.119 -0.149 -20.738 1.00 88.81 107 PHE A CA 1
ATOM 870 C C . PHE A 1 107 ? 0.754 -0.448 -22.200 1.00 88.81 107 PHE A C 1
ATOM 872 O O . PHE A 1 107 ? 1.640 -0.764 -22.990 1.00 88.81 107 PHE A O 1
ATOM 879 N N . GLY A 1 108 ? -0.531 -0.357 -22.555 1.00 75.06 108 GLY A N 1
ATOM 880 C CA . GLY A 1 108 ? -0.989 -0.477 -23.946 1.00 75.06 108 GLY A CA 1
ATOM 881 C C . GLY A 1 108 ? -1.156 -1.899 -24.495 1.00 75.06 108 GLY A C 1
ATOM 882 O O . GLY A 1 108 ? -1.087 -2.078 -25.705 1.00 75.06 108 GLY A O 1
ATOM 883 N N . SER A 1 109 ? -1.363 -2.908 -23.645 1.00 56.91 109 SER A N 1
ATOM 884 C CA . SER A 1 109 ? -1.799 -4.236 -24.093 1.00 56.91 109 SER A CA 1
ATOM 885 C C . SER A 1 109 ? -3.326 -4.267 -24.228 1.00 56.91 109 SER A C 1
ATOM 887 O O . SER A 1 109 ? -4.014 -4.604 -23.265 1.00 56.91 109 SER A O 1
ATOM 889 N N . GLU A 1 110 ? -3.827 -3.858 -25.395 1.00 50.44 110 GLU A N 1
ATOM 890 C CA . GLU A 1 110 ? -5.065 -4.408 -25.976 1.00 50.44 110 GLU A CA 1
ATOM 891 C C . GLU A 1 110 ? -4.696 -5.545 -26.935 1.00 50.44 110 GLU A C 1
ATOM 893 O O . GLU A 1 110 ? -3.638 -5.429 -27.601 1.00 50.44 110 GLU A O 1
#

Foldseek 3Di:
DVVVVVVVVVVVVVVVVVVCPVVQLVVLCVVLVPPPQPQDEDQDQAQVRVVSCVSNVHDHNYPCHRHHHPDPVVSVVCVVQVVQQVPWDWDWDDDPVDPDTDTDTDGPDD